Protein AF-A0AA35T8D0-F1 (afdb_monomer)

Structure (mmCIF, N/CA/C/O backbone):
data_AF-A0AA35T8D0-F1
#
_entry.id   AF-A0AA35T8D0-F1
#
loop_
_atom_site.group_PDB
_atom_site.id
_atom_site.type_symbol
_atom_site.label_atom_id
_atom_site.label_alt_id
_atom_site.label_comp_id
_atom_site.label_asym_id
_atom_site.label_entity_id
_atom_site.label_seq_id
_atom_site.pdbx_PDB_ins_code
_atom_site.Cartn_x
_atom_site.Cartn_y
_atom_site.Cartn_z
_atom_site.occupancy
_atom_site.B_iso_or_equiv
_atom_site.auth_seq_id
_atom_site.auth_comp_id
_atom_site.auth_asym_id
_atom_site.auth_atom_id
_atom_site.pdbx_PDB_model_num
ATOM 1 N N . MET A 1 1 ? -4.895 -7.900 9.832 1.00 59.09 1 MET A N 1
ATOM 2 C CA . MET A 1 1 ? -4.827 -7.726 8.362 1.00 59.09 1 MET A CA 1
ATOM 3 C C . MET A 1 1 ? -6.030 -6.929 7.877 1.00 59.09 1 MET A C 1
ATOM 5 O O . MET A 1 1 ? -7.125 -7.428 8.052 1.00 59.09 1 MET A O 1
ATOM 9 N N . SER A 1 2 ? -5.772 -5.719 7.347 1.00 72.38 2 SER A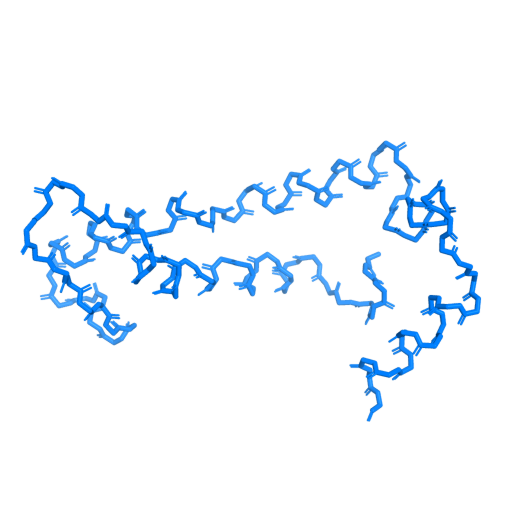 N 1
ATOM 10 C CA . SER A 1 2 ? -6.640 -4.700 6.697 1.00 72.38 2 SER A CA 1
ATOM 11 C C . SER A 1 2 ? -8.084 -4.475 7.196 1.00 72.38 2 SER A C 1
ATOM 13 O O . SER A 1 2 ? -8.659 -5.266 7.928 1.00 72.38 2 SER A O 1
ATOM 15 N N . ILE A 1 3 ? -8.691 -3.346 6.814 1.00 85.75 3 ILE A N 1
ATOM 16 C CA . ILE A 1 3 ? -10.079 -3.013 7.195 1.00 85.75 3 ILE A CA 1
ATOM 17 C C . ILE A 1 3 ? -11.054 -4.110 6.729 1.00 85.75 3 ILE A C 1
ATOM 19 O O . ILE A 1 3 ? -11.979 -4.450 7.457 1.00 85.75 3 ILE A O 1
ATOM 23 N N . ALA A 1 4 ? -10.806 -4.709 5.559 1.00 87.44 4 ALA A N 1
ATOM 24 C CA . ALA A 1 4 ? -11.659 -5.718 4.931 1.00 87.44 4 ALA A CA 1
ATOM 25 C C . ALA A 1 4 ? -11.149 -7.168 5.097 1.00 87.44 4 ALA A C 1
ATOM 27 O O . ALA A 1 4 ? -11.578 -8.052 4.363 1.00 87.44 4 ALA A O 1
ATOM 28 N N . ASN A 1 5 ? -10.235 -7.435 6.040 1.00 86.44 5 ASN A N 1
ATOM 29 C CA . ASN A 1 5 ? -9.647 -8.768 6.270 1.00 86.44 5 ASN A CA 1
ATOM 30 C C . ASN A 1 5 ? -8.957 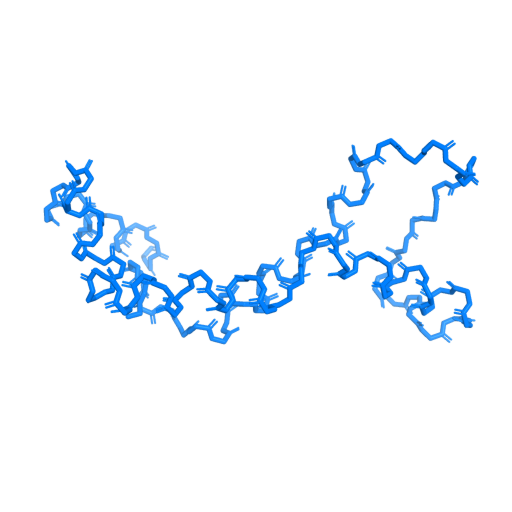-9.393 5.041 1.00 86.44 5 ASN A C 1
ATOM 32 O O . ASN A 1 5 ? -8.871 -10.615 4.916 1.00 86.44 5 ASN A O 1
ATOM 36 N N . VAL A 1 6 ? -8.441 -8.562 4.134 1.00 90.44 6 VAL A N 1
ATOM 37 C CA . VAL A 1 6 ? -7.734 -9.032 2.935 1.00 90.44 6 VAL A CA 1
ATOM 38 C C . VAL A 1 6 ? -6.323 -9.511 3.314 1.00 90.44 6 VAL A C 1
ATOM 40 O O . VAL A 1 6 ? -5.637 -8.795 4.058 1.00 90.44 6 VAL A O 1
ATOM 43 N N . PRO A 1 7 ? -5.860 -10.671 2.802 1.00 92.25 7 PRO A N 1
ATOM 44 C CA . PRO A 1 7 ? -4.496 -11.148 3.009 1.00 92.25 7 PRO A CA 1
ATOM 45 C C . PRO A 1 7 ? -3.434 -10.134 2.571 1.00 92.25 7 PRO A C 1
ATOM 47 O O . PRO A 1 7 ? -3.590 -9.463 1.549 1.00 92.25 7 PRO A O 1
ATOM 50 N N . ALA A 1 8 ? -2.325 -10.039 3.310 1.00 92.12 8 ALA A N 1
ATOM 51 C CA . ALA A 1 8 ? -1.233 -9.125 2.966 1.00 92.12 8 ALA A CA 1
ATOM 52 C C . ALA A 1 8 ? -0.638 -9.436 1.586 1.00 92.12 8 ALA A C 1
ATOM 54 O O . ALA A 1 8 ? -0.289 -8.520 0.848 1.00 92.12 8 ALA A O 1
ATOM 55 N N . GLU A 1 9 ? -0.571 -10.713 1.217 1.00 94.56 9 GLU A N 1
ATOM 56 C CA . GLU A 1 9 ? -0.107 -11.181 -0.088 1.00 94.56 9 GLU A CA 1
ATOM 57 C C . GLU A 1 9 ? -0.955 -10.585 -1.215 1.00 94.56 9 GLU A C 1
ATOM 59 O O . GLU A 1 9 ? -0.406 -10.001 -2.146 1.00 94.56 9 GLU A O 1
ATOM 64 N N . THR A 1 10 ? -2.281 -10.623 -1.073 1.00 94.75 10 THR A N 1
ATOM 65 C CA . THR A 1 10 ? -3.218 -10.049 -2.046 1.00 94.75 10 THR A CA 1
ATOM 66 C C . THR A 1 10 ? -3.063 -8.530 -2.157 1.00 94.75 10 THR A C 1
ATOM 68 O O . THR A 1 10 ? -3.067 -7.991 -3.259 1.00 94.75 10 THR A O 1
ATOM 71 N N . ILE A 1 11 ? -2.864 -7.828 -1.035 1.00 94.12 11 ILE A N 1
ATOM 72 C CA . ILE A 1 11 ? -2.622 -6.373 -1.033 1.00 94.12 11 ILE A CA 1
ATOM 73 C C . ILE A 1 11 ? -1.311 -6.034 -1.761 1.00 94.12 11 ILE A C 1
ATOM 75 O O . ILE A 1 11 ? -1.247 -5.072 -2.525 1.00 94.12 11 ILE A O 1
ATOM 79 N N . VAL A 1 12 ? -0.254 -6.819 -1.536 1.00 94.38 12 VAL A N 1
ATOM 80 C CA . VAL A 1 12 ? 1.051 -6.627 -2.185 1.00 94.38 12 VAL A CA 1
ATOM 81 C C . VAL A 1 12 ? 0.973 -6.901 -3.690 1.00 94.38 12 VAL A C 1
ATOM 83 O O . VAL A 1 12 ? 1.587 -6.171 -4.474 1.00 94.38 12 VAL A O 1
ATOM 86 N N . GLU A 1 13 ? 0.225 -7.920 -4.109 1.00 92.06 13 GLU A N 1
ATOM 87 C CA . GLU A 1 13 ? -0.005 -8.236 -5.524 1.00 92.06 13 GLU A CA 1
ATOM 88 C C . GLU A 1 13 ? -0.779 -7.123 -6.244 1.00 92.06 13 GLU A C 1
ATOM 90 O O . GLU A 1 13 ? -0.352 -6.669 -7.312 1.00 92.06 13 GLU A O 1
ATOM 95 N N . ASP A 1 14 ? -1.858 -6.624 -5.635 1.00 91.94 14 ASP A N 1
ATOM 96 C CA . ASP A 1 14 ? -2.643 -5.504 -6.170 1.00 91.94 14 ASP A CA 1
ATOM 97 C C . ASP A 1 14 ? -1.795 -4.226 -6.293 1.00 91.94 14 ASP A C 1
ATOM 99 O O . ASP A 1 14 ? -1.712 -3.610 -7.361 1.00 91.94 14 ASP A O 1
ATOM 103 N N . TYR A 1 15 ? -1.041 -3.889 -5.240 1.00 91.88 15 TYR A N 1
ATOM 104 C CA . TYR A 1 15 ? -0.112 -2.758 -5.257 1.00 91.88 15 TYR A CA 1
ATOM 105 C C . TYR A 1 15 ? 0.903 -2.866 -6.403 1.00 91.88 15 TYR A C 1
ATOM 107 O O . TYR A 1 15 ? 1.106 -1.911 -7.155 1.00 91.88 15 TYR A O 1
ATOM 115 N N . SER A 1 16 ? 1.511 -4.042 -6.573 1.00 89.19 16 SER A N 1
ATOM 116 C CA . SER A 1 16 ? 2.532 -4.277 -7.603 1.00 89.19 16 SER A CA 1
ATOM 117 C C . SER A 1 16 ? 1.968 -4.152 -9.020 1.00 89.19 16 SER A C 1
ATOM 119 O O . SER A 1 16 ? 2.666 -3.717 -9.937 1.00 89.19 16 SER A O 1
ATOM 121 N N . SER A 1 17 ? 0.688 -4.478 -9.198 1.00 85.88 17 SER A N 1
ATOM 122 C CA . SER A 1 17 ? -0.025 -4.341 -10.470 1.00 85.88 17 SER A CA 1
ATOM 123 C C . SER A 1 17 ? -0.241 -2.876 -10.872 1.00 85.88 17 SER A C 1
ATOM 125 O O . SER A 1 17 ? -0.450 -2.579 -12.045 1.00 85.88 17 SER A O 1
ATOM 127 N N . SER A 1 18 ? -0.120 -1.925 -9.939 1.00 84.25 18 SER A N 1
ATOM 128 C CA . SER A 1 18 ? -0.250 -0.491 -10.237 1.00 84.25 18 SER A CA 1
ATOM 129 C C . SER A 1 18 ? 0.914 0.079 -11.060 1.00 84.25 18 SER A C 1
ATOM 131 O O . SER A 1 18 ? 0.742 1.111 -11.717 1.00 84.25 18 SER A O 1
ATOM 133 N N . ALA A 1 19 ? 2.078 -0.585 -11.073 1.00 81.19 19 ALA A N 1
ATOM 134 C CA . ALA A 1 19 ? 3.276 -0.147 -11.797 1.00 81.19 19 ALA A CA 1
ATOM 135 C C . ALA A 1 19 ? 2.991 0.197 -13.274 1.00 81.19 19 ALA A C 1
ATOM 137 O O . ALA A 1 19 ? 3.328 1.295 -13.731 1.00 81.19 19 ALA A O 1
ATOM 138 N N . MET A 1 20 ? 2.258 -0.679 -13.973 1.00 72.94 20 MET A N 1
ATOM 139 C CA . MET A 1 20 ? 1.922 -0.529 -15.400 1.00 72.94 20 MET A CA 1
ATOM 140 C C . MET A 1 20 ? 1.073 0.724 -15.697 1.00 72.94 20 MET A C 1
ATOM 142 O O . MET A 1 20 ? 1.119 1.305 -16.785 1.00 72.94 20 MET A O 1
ATOM 146 N N . TYR A 1 21 ? 0.279 1.180 -14.722 1.00 73.25 21 TYR A N 1
ATOM 147 C CA . TYR A 1 21 ? -0.588 2.352 -14.868 1.00 73.25 21 TYR A CA 1
ATOM 148 C C . TYR A 1 21 ? 0.113 3.654 -14.473 1.00 73.25 21 TYR A C 1
ATOM 150 O O . TYR A 1 21 ? -0.230 4.722 -14.992 1.00 73.25 21 TYR A O 1
ATOM 158 N N . LEU A 1 22 ? 1.092 3.579 -13.567 1.00 70.19 22 LEU A N 1
ATOM 159 C CA . LEU A 1 22 ? 1.857 4.729 -13.091 1.00 70.19 22 LEU A CA 1
ATOM 160 C C . LEU A 1 22 ? 2.931 5.162 -14.089 1.00 70.19 22 LEU A C 1
ATOM 162 O O . LEU A 1 22 ? 3.108 6.366 -14.276 1.00 70.19 22 LEU A O 1
ATOM 166 N N . TRP A 1 23 ? 3.563 4.228 -14.806 1.00 63.34 23 T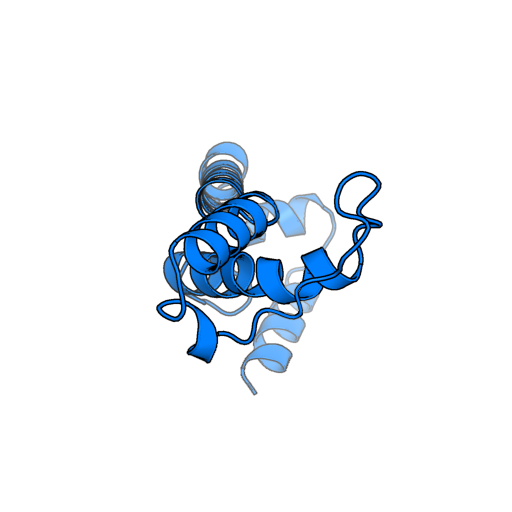RP A N 1
ATOM 167 C CA . TRP A 1 23 ? 4.539 4.559 -15.854 1.00 63.34 23 TRP A CA 1
ATOM 168 C C . TRP A 1 23 ? 3.964 5.511 -16.909 1.00 63.34 23 TRP A C 1
ATOM 170 O O . TRP A 1 23 ? 4.601 6.487 -17.296 1.00 63.34 23 TRP A O 1
ATOM 180 N N . ARG A 1 24 ? 2.694 5.323 -17.303 1.00 61.25 24 ARG A N 1
ATOM 181 C CA . ARG A 1 24 ? 1.992 6.216 -18.250 1.00 61.25 24 ARG A CA 1
ATOM 182 C C . ARG A 1 24 ? 1.895 7.673 -17.774 1.00 61.25 24 ARG A C 1
ATOM 184 O O . ARG A 1 24 ? 1.586 8.549 -18.583 1.00 61.25 24 ARG A O 1
ATOM 191 N N . ARG A 1 25 ? 2.112 7.930 -16.480 1.00 57.75 25 ARG A N 1
ATOM 192 C CA . ARG A 1 25 ? 2.025 9.248 -15.834 1.00 57.75 25 ARG A CA 1
ATOM 193 C C . ARG A 1 25 ? 3.391 9.847 -15.503 1.00 57.75 25 ARG A C 1
ATOM 195 O O . ARG A 1 25 ? 3.450 11.049 -15.256 1.00 57.75 25 ARG A O 1
ATOM 202 N N . ILE A 1 26 ? 4.466 9.058 -15.513 1.00 55.72 26 ILE A N 1
ATOM 203 C CA . ILE A 1 26 ? 5.821 9.573 -15.308 1.00 55.72 26 ILE A CA 1
ATOM 204 C C . ILE A 1 26 ? 6.300 10.151 -16.648 1.00 55.72 26 ILE A C 1
ATOM 206 O O . ILE A 1 26 ? 6.357 9.429 -17.646 1.00 55.72 26 ILE A O 1
ATOM 210 N N . PRO A 1 27 ? 6.599 11.460 -16.735 1.00 52.78 27 PRO A N 1
ATOM 211 C CA . PRO A 1 27 ? 7.200 12.021 -17.931 1.00 52.78 27 PRO A CA 1
ATOM 212 C C . PRO A 1 27 ? 8.607 11.446 -18.070 1.00 52.78 27 PRO A C 1
ATOM 214 O O . PRO A 1 27 ? 9.534 11.865 -17.379 1.00 52.78 27 PRO A O 1
ATOM 217 N N . ASP A 1 28 ? 8.744 10.469 -18.957 1.00 55.66 28 ASP A N 1
ATOM 218 C CA . ASP A 1 28 ? 10.040 9.946 -19.345 1.00 55.66 28 ASP A CA 1
ATOM 219 C C . ASP A 1 28 ? 10.848 11.066 -20.014 1.00 55.66 28 ASP A C 1
ATOM 221 O O . ASP A 1 28 ? 10.520 11.528 -21.109 1.00 55.66 28 ASP A O 1
ATOM 225 N N . ARG A 1 29 ? 11.861 11.569 -19.303 1.00 52.19 29 ARG A N 1
ATOM 226 C CA . ARG A 1 29 ? 12.782 12.591 -19.814 1.00 52.19 29 ARG A CA 1
ATOM 227 C C . ARG A 1 29 ? 13.900 11.992 -20.672 1.00 52.19 29 ARG A C 1
ATOM 229 O O . ARG A 1 29 ? 14.638 12.765 -21.271 1.00 52.19 29 ARG A O 1
ATOM 236 N N . ALA A 1 30 ? 14.049 10.667 -20.700 1.00 54.06 30 ALA A N 1
ATOM 237 C CA . ALA A 1 30 ? 15.196 9.988 -21.291 1.00 54.06 30 ALA A CA 1
ATOM 238 C C . ALA A 1 30 ? 14.853 9.186 -22.555 1.00 54.06 30 ALA A C 1
ATOM 240 O O . ALA A 1 30 ? 15.683 9.135 -23.457 1.00 54.06 30 ALA A O 1
ATOM 241 N N . ALA A 1 31 ? 13.671 8.570 -22.654 1.00 54.53 31 ALA A N 1
ATOM 242 C CA . ALA A 1 31 ? 13.445 7.574 -23.706 1.00 54.53 31 ALA A CA 1
ATOM 243 C C . ALA A 1 31 ? 12.891 8.104 -25.038 1.00 54.53 31 ALA A C 1
ATOM 245 O O . ALA A 1 31 ? 12.867 7.333 -25.991 1.00 54.53 31 ALA A O 1
ATOM 246 N N . GLU A 1 32 ? 12.382 9.344 -25.133 1.00 52.62 32 GLU A N 1
ATOM 247 C CA . GLU A 1 32 ? 11.646 9.897 -26.307 1.00 52.62 32 GLU A CA 1
ATOM 248 C C . GLU A 1 32 ? 10.504 9.007 -26.873 1.00 52.62 32 GLU A C 1
ATOM 250 O O . GLU A 1 32 ? 9.767 9.409 -27.775 1.00 52.62 32 GLU A O 1
ATOM 255 N N . ARG A 1 33 ? 10.279 7.815 -26.311 1.00 54.28 33 ARG A N 1
ATOM 256 C CA . ARG A 1 33 ? 9.395 6.772 -26.808 1.00 54.28 33 ARG A CA 1
ATOM 257 C C . ARG A 1 33 ? 8.711 6.111 -25.620 1.00 54.28 33 ARG A C 1
ATOM 259 O O . ARG A 1 33 ? 9.321 5.405 -24.827 1.00 54.28 33 ARG A O 1
ATOM 266 N N . ARG A 1 34 ? 7.402 6.331 -25.510 1.00 55.03 34 ARG A N 1
ATOM 267 C CA . ARG A 1 34 ? 6.559 5.622 -24.545 1.00 55.03 34 ARG A CA 1
ATOM 268 C C . ARG A 1 34 ? 6.262 4.236 -25.100 1.00 55.03 34 ARG A C 1
ATOM 270 O O . ARG A 1 34 ? 5.418 4.111 -25.989 1.00 55.03 34 ARG A O 1
ATOM 277 N N . LEU A 1 35 ? 6.929 3.208 -24.587 1.00 56.53 35 LEU A N 1
ATOM 278 C CA . LEU A 1 35 ? 6.438 1.846 -24.753 1.00 56.53 35 LEU A CA 1
ATOM 279 C C . LEU A 1 35 ? 5.105 1.755 -23.998 1.00 56.53 35 LEU A C 1
ATOM 281 O O . LEU A 1 35 ? 5.026 2.023 -22.802 1.00 56.53 35 LEU A O 1
ATOM 285 N N . ARG A 1 36 ? 4.018 1.480 -24.720 1.00 59.06 36 ARG A N 1
ATOM 286 C CA . ARG A 1 36 ? 2.784 0.996 -24.099 1.00 59.06 36 ARG A CA 1
ATOM 287 C C . ARG A 1 36 ? 2.970 -0.505 -23.976 1.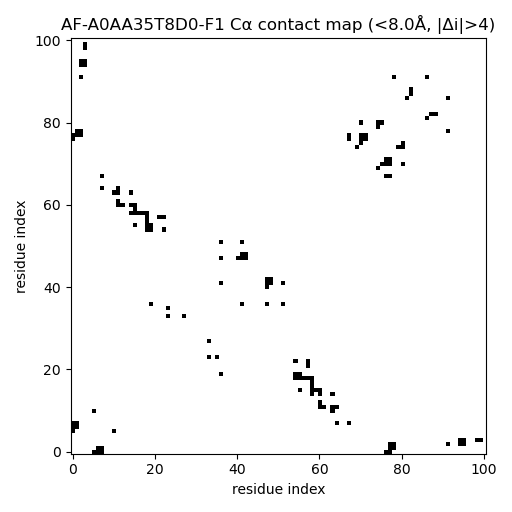00 59.06 36 ARG A C 1
ATOM 289 O O . ARG A 1 36 ? 2.676 -1.207 -24.932 1.00 59.06 36 ARG A O 1
ATOM 296 N N . LEU A 1 37 ? 3.504 -0.953 -22.847 1.00 58.19 37 LEU A N 1
ATOM 297 C CA . LEU A 1 37 ? 3.589 -2.376 -22.560 1.00 58.19 37 LEU A CA 1
ATOM 298 C C . LEU A 1 37 ? 2.166 -2.881 -22.298 1.00 58.19 37 LEU A C 1
ATOM 300 O O . LEU A 1 37 ? 1.480 -2.382 -21.398 1.00 58.19 37 LEU A O 1
ATOM 304 N N . ASP A 1 38 ? 1.684 -3.795 -23.135 1.00 63.34 38 ASP A N 1
ATOM 305 C CA . ASP A 1 38 ? 0.583 -4.669 -22.752 1.00 63.34 38 ASP A CA 1
ATOM 306 C C . ASP A 1 38 ? 1.165 -5.821 -21.912 1.00 63.34 38 ASP A C 1
ATOM 308 O O . ASP A 1 38 ? 2.256 -6.304 -22.230 1.00 63.34 38 ASP A O 1
ATOM 312 N N . PRO A 1 39 ? 0.492 -6.288 -20.845 1.00 56.84 39 PRO A N 1
ATOM 313 C CA . PRO A 1 39 ? 0.939 -7.463 -20.097 1.00 56.84 39 PRO A CA 1
ATOM 314 C C . PRO A 1 39 ? 1.195 -8.703 -20.972 1.00 56.84 39 PRO A C 1
ATOM 316 O O . PRO A 1 39 ? 2.027 -9.533 -20.611 1.00 56.84 39 PRO A O 1
ATOM 319 N N . ALA A 1 40 ? 0.523 -8.827 -22.124 1.00 66.12 40 ALA A N 1
ATOM 320 C CA . ALA A 1 40 ? 0.745 -9.907 -23.085 1.00 66.12 40 ALA A CA 1
ATOM 321 C C . ALA A 1 40 ? 2.087 -9.810 -23.841 1.00 66.12 40 ALA A C 1
ATOM 323 O O . ALA A 1 40 ? 2.561 -10.818 -24.363 1.00 66.12 40 ALA A O 1
ATOM 324 N N . ASP A 1 41 ? 2.723 -8.636 -23.871 1.00 63.31 41 ASP A N 1
ATOM 325 C CA . ASP A 1 41 ? 3.979 -8.396 -24.593 1.00 63.31 41 ASP A CA 1
ATOM 326 C C . ASP A 1 41 ? 5.228 -8.723 -23.751 1.00 63.31 41 ASP A C 1
ATOM 328 O O . ASP A 1 41 ? 6.354 -8.517 -24.205 1.00 63.31 41 ASP A O 1
ATOM 332 N N . PHE A 1 42 ? 5.057 -9.232 -22.522 1.00 56.81 42 PHE A N 1
ATOM 333 C CA . PHE A 1 42 ? 6.151 -9.492 -21.577 1.00 56.81 42 PHE A CA 1
ATOM 334 C C . PHE A 1 42 ? 7.265 -10.384 -22.156 1.00 56.81 42 PHE A C 1
ATOM 336 O O . PHE A 1 42 ? 8.442 -10.111 -21.927 1.00 56.81 42 PHE A O 1
ATOM 343 N N . ASP A 1 43 ? 6.912 -11.394 -22.957 1.00 59.69 43 ASP A N 1
ATOM 344 C CA . ASP A 1 43 ? 7.867 -12.312 -23.601 1.00 59.69 43 ASP A CA 1
ATOM 345 C C . ASP A 1 43 ? 8.223 -11.914 -25.051 1.00 59.69 43 ASP A C 1
ATOM 347 O O . ASP A 1 43 ? 8.894 -12.669 -25.756 1.00 59.69 43 ASP A O 1
ATOM 351 N N . ALA A 1 44 ? 7.803 -10.734 -25.528 1.00 67.94 44 ALA A N 1
ATOM 352 C CA . ALA A 1 44 ? 8.024 -10.326 -26.918 1.00 67.94 44 ALA A CA 1
ATOM 353 C C . ALA A 1 44 ? 9.503 -10.041 -27.238 1.00 67.94 44 ALA A C 1
ATOM 355 O O . ALA A 1 44 ? 9.934 -10.255 -28.374 1.00 67.94 44 ALA A O 1
ATOM 356 N N . SER A 1 45 ? 10.291 -9.569 -26.261 1.00 72.69 45 SER A N 1
ATOM 357 C CA . SER A 1 45 ? 11.751 -9.444 -26.365 1.00 72.69 45 SER A CA 1
ATOM 358 C C . SER A 1 45 ? 12.427 -9.142 -25.017 1.00 72.69 45 SER A C 1
ATOM 360 O O . SER A 1 45 ? 11.783 -8.781 -24.031 1.00 72.69 45 SER A O 1
ATOM 362 N N . GLU A 1 46 ? 13.760 -9.223 -24.988 1.00 75.94 46 GLU A N 1
ATOM 363 C CA . GLU A 1 46 ? 14.586 -8.790 -23.850 1.00 75.94 46 GLU A CA 1
ATOM 364 C C . GLU A 1 46 ? 14.394 -7.297 -23.509 1.00 75.94 46 GLU A C 1
ATOM 366 O O . GLU A 1 46 ? 14.371 -6.926 -22.337 1.00 75.94 46 GLU A O 1
ATOM 371 N N . GLU A 1 47 ? 14.166 -6.448 -24.521 1.00 71.88 47 GLU A N 1
ATOM 372 C CA . GLU A 1 47 ? 13.852 -5.020 -24.349 1.00 71.88 47 GLU A CA 1
ATOM 373 C C . GLU A 1 47 ? 12.534 -4.831 -23.577 1.00 71.88 47 GLU A C 1
ATOM 375 O O . GLU A 1 47 ? 12.459 -3.999 -22.672 1.00 71.88 47 GLU A O 1
ATOM 380 N N . TYR A 1 48 ? 11.516 -5.649 -23.873 1.00 68.31 48 TYR A N 1
ATOM 381 C CA . TYR A 1 48 ? 10.225 -5.614 -23.177 1.00 68.31 48 TYR A CA 1
ATOM 382 C C . TYR A 1 48 ? 10.338 -6.115 -21.735 1.00 68.31 48 TYR A C 1
ATOM 384 O O . TYR A 1 48 ? 9.806 -5.473 -20.827 1.00 68.31 48 TYR A O 1
ATOM 392 N N . ARG A 1 49 ? 11.098 -7.191 -21.491 1.00 70.06 49 ARG A N 1
ATOM 393 C CA . ARG A 1 49 ? 11.407 -7.642 -20.123 1.00 70.06 49 ARG A CA 1
ATOM 394 C C . ARG A 1 49 ? 12.105 -6.555 -19.313 1.00 70.06 49 ARG A C 1
ATOM 396 O O . ARG A 1 49 ? 11.728 -6.313 -18.171 1.00 70.06 49 ARG A O 1
ATOM 403 N N . GLN A 1 50 ? 13.102 -5.886 -19.887 1.00 72.75 50 GLN A N 1
ATOM 404 C CA . GLN A 1 50 ? 13.856 -4.850 -19.183 1.00 72.75 50 GLN A CA 1
ATOM 405 C C . GLN A 1 50 ? 13.012 -3.597 -18.907 1.00 72.75 50 GLN A C 1
ATOM 407 O O . GLN A 1 50 ? 13.112 -3.015 -17.823 1.00 72.75 50 GLN A O 1
ATOM 412 N N . ALA A 1 51 ? 12.141 -3.213 -19.843 1.00 68.12 51 ALA A N 1
ATOM 413 C CA . ALA A 1 51 ? 11.163 -2.152 -19.630 1.00 68.12 51 ALA A CA 1
ATOM 414 C C . ALA A 1 51 ? 10.178 -2.513 -18.503 1.00 68.12 51 ALA A C 1
ATOM 416 O O . ALA A 1 51 ? 9.960 -1.705 -17.604 1.00 68.12 51 ALA A O 1
ATOM 417 N N . TYR A 1 52 ? 9.671 -3.750 -18.477 1.00 67.56 52 TYR A N 1
ATOM 418 C CA . TYR A 1 52 ? 8.779 -4.232 -17.419 1.00 67.56 52 TYR A CA 1
ATOM 419 C C . TYR A 1 52 ? 9.457 -4.312 -16.039 1.00 67.56 52 TYR A C 1
ATOM 421 O O . TYR A 1 52 ? 8.879 -3.897 -15.038 1.00 67.56 52 TYR A O 1
ATOM 429 N N . GLU A 1 53 ? 10.700 -4.791 -15.950 1.00 70.88 53 GLU A N 1
ATOM 430 C CA . GLU A 1 53 ? 11.466 -4.784 -14.689 1.00 70.88 53 GLU A CA 1
ATOM 431 C C . GLU A 1 53 ? 11.707 -3.351 -14.185 1.00 70.88 53 GLU A C 1
ATOM 433 O O . GLU A 1 53 ? 11.597 -3.066 -12.989 1.00 70.88 53 GLU A O 1
ATOM 438 N N . THR A 1 54 ? 11.953 -2.416 -15.108 1.00 70.62 54 THR A N 1
ATOM 439 C CA . THR A 1 54 ? 12.037 -0.986 -14.783 1.00 70.62 54 THR A CA 1
ATOM 440 C C . THR A 1 54 ? 10.679 -0.460 -14.302 1.00 70.62 54 THR A C 1
ATOM 442 O O . THR A 1 54 ? 10.633 0.282 -13.324 1.00 70.62 54 THR A O 1
ATOM 445 N N . GLU A 1 55 ? 9.558 -0.878 -14.896 1.00 67.75 55 GLU A N 1
ATOM 446 C CA . GLU A 1 55 ? 8.209 -0.536 -14.419 1.00 67.75 55 GLU A CA 1
ATOM 447 C C . GLU A 1 55 ? 7.949 -1.045 -13.002 1.00 67.75 55 GLU A C 1
ATOM 449 O O . GLU A 1 55 ? 7.496 -0.278 -12.150 1.00 67.75 55 GLU A O 1
ATOM 454 N N . ARG A 1 56 ? 8.283 -2.307 -12.703 1.00 68.81 56 ARG A N 1
ATOM 455 C CA . ARG A 1 56 ? 8.096 -2.884 -11.360 1.00 68.81 56 ARG A CA 1
ATOM 456 C C . ARG A 1 56 ? 8.867 -2.137 -10.275 1.00 68.81 56 ARG A C 1
ATOM 458 O O . ARG A 1 56 ? 8.466 -2.195 -9.114 1.00 68.81 56 ARG A O 1
ATOM 465 N N . SER A 1 57 ? 9.920 -1.402 -10.632 1.00 78.50 57 SER A N 1
ATOM 466 C CA . SER A 1 57 ? 10.630 -0.528 -9.692 1.00 78.50 57 SER A CA 1
ATOM 467 C C . SER A 1 57 ? 9.790 0.663 -9.197 1.00 78.50 57 SER A C 1
ATOM 469 O O . SER A 1 57 ? 10.097 1.211 -8.141 1.00 78.50 57 SER A O 1
ATOM 471 N N . ILE A 1 58 ? 8.708 1.036 -9.899 1.00 82.56 58 ILE A N 1
ATOM 472 C CA . ILE A 1 58 ? 7.795 2.128 -9.509 1.00 82.56 58 ILE A CA 1
ATOM 473 C C . ILE A 1 58 ? 6.905 1.723 -8.329 1.00 82.56 58 ILE A C 1
ATOM 475 O O . ILE A 1 58 ? 6.656 2.532 -7.437 1.00 82.56 58 ILE A O 1
ATOM 479 N N . ALA A 1 59 ? 6.414 0.482 -8.329 1.00 87.25 59 ALA A N 1
ATOM 480 C CA . ALA A 1 59 ? 5.565 -0.070 -7.274 1.00 87.25 59 ALA A CA 1
ATOM 481 C C . ALA A 1 59 ? 6.139 -1.412 -6.789 1.00 87.25 59 ALA A C 1
ATOM 483 O O . ALA A 1 59 ? 5.557 -2.472 -7.031 1.00 87.25 59 ALA A O 1
ATOM 484 N N . PRO A 1 60 ? 7.318 -1.404 -6.143 1.00 90.25 60 PRO A N 1
ATOM 485 C CA . PRO A 1 60 ? 8.019 -2.638 -5.850 1.00 90.25 60 PRO A CA 1
ATOM 486 C C . PRO A 1 60 ? 7.322 -3.411 -4.713 1.00 90.25 60 PRO 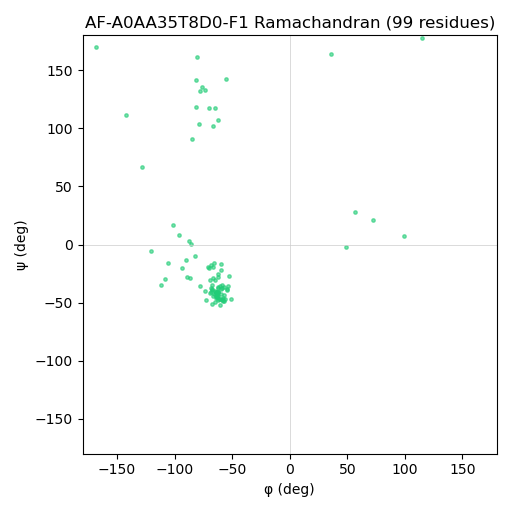A C 1
ATOM 488 O O . PRO A 1 60 ? 7.067 -2.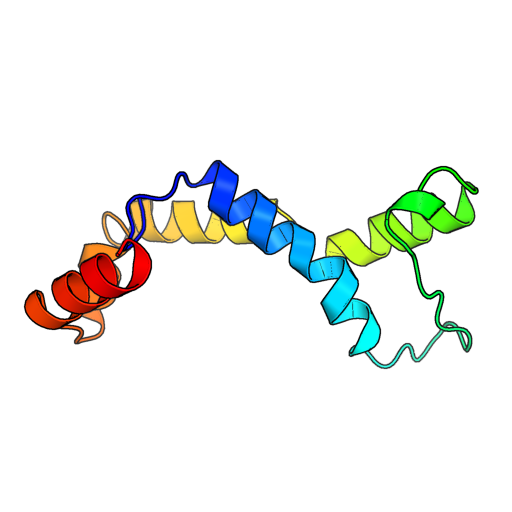829 -3.655 1.00 90.25 60 PRO A O 1
ATOM 491 N N . PRO A 1 61 ? 7.080 -4.732 -4.852 1.00 91.50 61 PRO A N 1
ATOM 492 C CA . PRO A 1 61 ? 6.327 -5.519 -3.868 1.00 91.50 61 PRO A CA 1
ATOM 493 C C . PRO A 1 61 ? 6.857 -5.401 -2.430 1.00 91.50 61 PRO A C 1
ATOM 495 O O . PRO A 1 61 ? 6.093 -5.388 -1.464 1.00 91.50 61 PRO A O 1
ATOM 498 N N . HIS A 1 62 ? 8.181 -5.296 -2.280 1.00 93.00 62 HIS A N 1
ATOM 499 C CA . HIS A 1 62 ? 8.824 -5.173 -0.976 1.00 93.00 62 HIS A CA 1
ATOM 500 C C . HIS A 1 62 ? 8.495 -3.850 -0.271 1.00 93.00 62 HIS A C 1
ATOM 502 O O . HIS A 1 62 ? 8.461 -3.832 0.952 1.00 93.00 62 HIS A O 1
ATOM 508 N N . ALA A 1 63 ? 8.213 -2.759 -0.994 1.00 93.25 63 ALA A N 1
ATOM 509 C CA . ALA A 1 63 ? 7.842 -1.493 -0.363 1.00 93.25 63 ALA A CA 1
ATOM 510 C C . ALA A 1 63 ? 6.509 -1.625 0.383 1.00 93.25 63 ALA A C 1
ATOM 512 O O . ALA A 1 63 ? 6.443 -1.305 1.567 1.00 93.25 63 ALA A O 1
ATOM 513 N N . MET A 1 64 ? 5.482 -2.182 -0.270 1.00 95.12 64 MET A N 1
ATOM 514 C CA . MET A 1 64 ? 4.187 -2.423 0.375 1.00 95.12 64 MET A CA 1
ATOM 515 C C . MET A 1 64 ? 4.299 -3.439 1.515 1.00 95.12 64 MET A C 1
ATOM 517 O O . MET A 1 64 ? 3.744 -3.223 2.591 1.00 95.12 64 MET A O 1
ATOM 521 N N . ARG A 1 65 ? 5.071 -4.517 1.320 1.00 96.12 65 ARG A N 1
ATOM 522 C CA . ARG A 1 65 ? 5.325 -5.503 2.379 1.00 96.12 65 ARG A CA 1
ATOM 523 C C . ARG A 1 65 ? 5.947 -4.849 3.617 1.00 96.12 65 ARG A C 1
ATOM 525 O O . ARG A 1 65 ? 5.419 -5.011 4.712 1.00 96.12 65 ARG A O 1
ATOM 532 N N . ASN A 1 66 ? 6.990 -4.042 3.430 1.00 96.50 66 ASN A N 1
ATOM 533 C CA . ASN A 1 66 ? 7.657 -3.330 4.518 1.00 96.50 66 ASN A CA 1
ATOM 534 C C . ASN A 1 66 ? 6.714 -2.342 5.223 1.00 96.50 66 ASN A C 1
ATOM 536 O O . ASN A 1 66 ? 6.787 -2.193 6.441 1.00 96.50 66 ASN A O 1
ATOM 540 N N . SER A 1 67 ? 5.818 -1.674 4.487 1.00 95.62 67 SER A N 1
ATOM 541 C CA . SER A 1 67 ? 4.797 -0.805 5.084 1.00 95.62 67 SER A CA 1
ATOM 542 C C . SER A 1 67 ? 3.826 -1.584 5.971 1.00 95.62 67 SER A C 1
ATOM 544 O O . SER A 1 67 ? 3.552 -1.152 7.088 1.00 95.62 67 SER A O 1
ATOM 546 N N . ILE A 1 68 ? 3.341 -2.743 5.516 1.00 95.25 68 ILE A N 1
ATOM 547 C CA . ILE A 1 68 ? 2.457 -3.604 6.314 1.00 95.25 68 ILE A CA 1
ATOM 548 C C . ILE A 1 68 ? 3.186 -4.090 7.573 1.00 95.25 68 ILE A C 1
ATOM 550 O O . ILE A 1 68 ? 2.663 -3.949 8.675 1.00 95.25 68 ILE A O 1
ATOM 554 N N . GLU A 1 69 ? 4.414 -4.592 7.433 1.00 96.00 69 GLU A N 1
ATOM 555 C CA . GLU A 1 69 ? 5.231 -5.054 8.563 1.00 96.00 69 GLU A CA 1
ATOM 556 C C . GLU A 1 69 ? 5.512 -3.941 9.579 1.00 96.00 69 GLU A C 1
ATOM 558 O O . GLU A 1 69 ? 5.491 -4.177 10.786 1.00 96.00 69 GLU A O 1
ATOM 563 N N . HIS A 1 70 ? 5.750 -2.715 9.108 1.00 96.62 70 HIS A N 1
ATOM 564 C CA . HIS A 1 70 ? 5.916 -1.551 9.972 1.00 96.62 70 HIS A CA 1
ATOM 565 C C . HIS A 1 70 ? 4.638 -1.244 10.764 1.00 96.62 70 HIS A C 1
ATOM 567 O O . HIS A 1 70 ? 4.717 -1.004 11.966 1.00 96.62 70 HIS A O 1
ATOM 573 N N . LEU A 1 71 ? 3.463 -1.302 10.127 1.00 95.88 71 LEU A N 1
ATOM 574 C CA . LEU A 1 71 ? 2.186 -1.076 10.809 1.00 95.88 71 LEU A CA 1
ATOM 575 C C . LEU A 1 71 ? 1.910 -2.132 11.884 1.00 95.88 71 LEU A C 1
ATOM 577 O O . LEU A 1 71 ? 1.490 -1.796 12.991 1.00 95.88 71 LEU A O 1
ATOM 581 N N . GLU A 1 72 ? 2.178 -3.401 11.579 1.00 95.00 72 GLU A N 1
ATOM 582 C CA . GLU A 1 72 ? 2.047 -4.496 12.544 1.00 95.00 72 GLU A CA 1
ATOM 583 C C . GLU A 1 72 ? 3.024 -4.323 13.720 1.00 95.00 72 GLU A C 1
ATOM 585 O O . GLU A 1 72 ? 2.621 -4.435 14.877 1.00 95.00 72 GLU A O 1
ATOM 590 N N . ARG A 1 73 ? 4.290 -3.979 13.448 1.00 97.44 73 ARG A N 1
ATOM 591 C CA . ARG A 1 73 ? 5.327 -3.862 14.483 1.00 97.44 73 ARG A CA 1
ATOM 592 C C . ARG A 1 73 ? 5.168 -2.637 15.382 1.00 97.44 73 ARG A C 1
ATOM 594 O O . ARG A 1 73 ? 5.294 -2.771 16.594 1.00 97.44 73 ARG A O 1
ATOM 601 N N . GLU A 1 74 ? 4.947 -1.455 14.811 1.00 97.81 74 GLU A N 1
ATOM 602 C CA . GLU A 1 74 ? 4.954 -0.200 15.580 1.00 97.81 74 GLU A CA 1
ATOM 603 C C . GLU A 1 74 ? 3.595 0.123 16.208 1.00 97.81 74 GLU A C 1
ATOM 605 O O . GLU A 1 74 ? 3.534 0.775 17.248 1.00 97.81 74 GLU A O 1
ATOM 610 N N . TYR A 1 75 ? 2.500 -0.328 15.588 1.00 95.94 75 TYR A N 1
ATOM 611 C CA . TYR A 1 75 ? 1.146 0.048 16.000 1.00 95.94 75 TYR A CA 1
ATOM 612 C C . TYR A 1 75 ? 0.281 -1.149 16.407 1.00 95.94 75 TYR A C 1
ATOM 614 O O . TYR A 1 75 ? -0.833 -0.949 16.878 1.00 95.94 75 TYR A O 1
ATOM 622 N N . GLY A 1 76 ? 0.755 -2.390 16.255 1.00 94.06 76 GLY A N 1
ATOM 623 C CA . GLY A 1 76 ? -0.073 -3.581 16.477 1.00 94.06 76 GLY A CA 1
ATOM 624 C C . GLY A 1 76 ? -1.109 -3.804 15.369 1.00 94.06 76 GLY A C 1
ATOM 625 O O . GLY A 1 76 ? -2.131 -4.451 15.598 1.00 94.06 76 GLY A O 1
ATOM 626 N N . GLY A 1 77 ? -0.868 -3.225 14.188 1.00 92.94 77 GLY A N 1
ATOM 627 C CA . GLY A 1 77 ? -1.664 -3.416 12.981 1.00 92.94 77 GLY A CA 1
ATOM 628 C C . GLY A 1 77 ? -2.391 -2.161 12.494 1.00 92.94 77 GLY A C 1
ATOM 629 O O . GLY A 1 77 ? -2.362 -1.087 13.094 1.00 92.94 77 GLY A O 1
ATOM 630 N N . VAL A 1 78 ? -3.088 -2.314 11.365 1.00 92.81 78 VAL A N 1
ATOM 631 C CA . VAL A 1 78 ? -3.771 -1.214 10.651 1.00 92.81 78 VAL A CA 1
ATOM 632 C C . VAL A 1 78 ? -4.874 -0.560 11.487 1.00 92.81 78 VAL A C 1
ATOM 634 O O . VAL A 1 78 ? -5.033 0.657 11.472 1.00 92.81 78 VAL A O 1
ATOM 637 N N . ARG A 1 79 ? -5.660 -1.359 12.211 1.00 92.69 79 ARG A N 1
ATOM 638 C CA . ARG A 1 79 ? -6.827 -0.873 12.957 1.00 92.69 79 ARG A CA 1
ATOM 639 C C . ARG A 1 79 ? -6.425 0.027 14.139 1.00 92.69 79 ARG A C 1
ATOM 641 O O . ARG A 1 79 ? -6.901 1.160 14.170 1.00 92.69 79 ARG A O 1
ATOM 648 N N . PRO A 1 80 ? -5.507 -0.381 15.038 1.00 93.88 80 PRO A N 1
ATOM 649 C CA . PRO A 1 80 ? -4.986 0.523 16.064 1.00 93.88 80 PRO A CA 1
ATOM 650 C C . PRO A 1 80 ? -4.300 1.771 15.490 1.00 93.88 80 PRO A C 1
ATOM 652 O O . PRO A 1 80 ? -4.479 2.859 16.033 1.00 93.88 80 PRO A O 1
ATOM 655 N N . TYR A 1 81 ? -3.569 1.644 14.373 1.00 95.62 81 TYR A N 1
ATOM 656 C CA . TYR A 1 81 ? -2.960 2.788 13.686 1.00 95.62 81 TYR A CA 1
ATOM 657 C C . TYR A 1 81 ? -4.004 3.837 13.264 1.00 95.62 81 TYR A C 1
ATOM 659 O O . TYR A 1 81 ? -3.850 5.019 13.564 1.00 95.62 81 TYR A O 1
ATOM 667 N N . LEU A 1 82 ? -5.096 3.410 12.620 1.00 95.31 82 LEU A N 1
ATOM 668 C CA . LEU A 1 82 ? -6.164 4.310 12.168 1.00 95.31 82 LEU A CA 1
ATOM 669 C C . LEU A 1 82 ? -6.929 4.945 13.332 1.00 95.31 82 LEU A C 1
ATOM 671 O O . LEU A 1 82 ? -7.242 6.134 13.281 1.00 95.31 82 LEU A O 1
ATOM 675 N N . MET A 1 83 ? -7.175 4.190 14.404 1.00 95.31 83 MET A N 1
ATOM 676 C CA . MET A 1 83 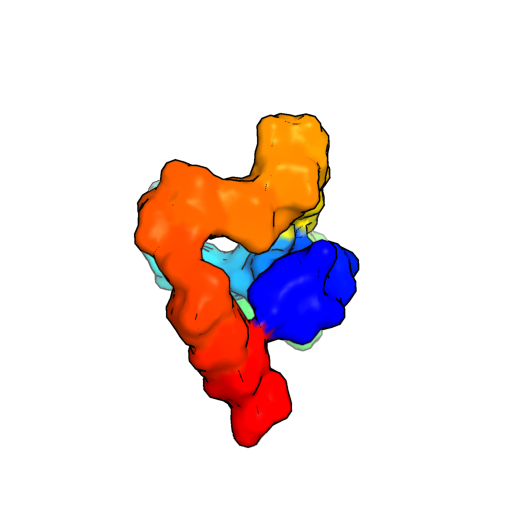? -7.781 4.742 15.618 1.00 95.31 83 MET A CA 1
ATOM 677 C C . MET A 1 83 ? -6.874 5.788 16.274 1.00 95.31 83 MET A C 1
ATOM 679 O O . MET A 1 83 ? -7.347 6.850 16.674 1.00 95.31 83 MET A O 1
ATOM 683 N N . GLY A 1 84 ? -5.560 5.543 16.311 1.00 96.62 84 GLY A N 1
ATOM 684 C CA . GLY A 1 84 ? -4.567 6.526 16.753 1.00 96.62 84 GLY A CA 1
ATOM 685 C C . GLY A 1 84 ? -4.517 7.783 15.875 1.00 96.62 84 GLY A C 1
ATOM 686 O O . GLY A 1 84 ? -4.168 8.856 16.363 1.00 96.62 84 GLY A O 1
ATOM 687 N N . ALA A 1 85 ? -4.916 7.671 14.606 1.00 96.12 85 ALA A N 1
ATOM 688 C CA . ALA A 1 85 ? -5.058 8.785 13.671 1.00 96.12 85 ALA A CA 1
ATOM 689 C C . ALA A 1 85 ? -6.423 9.506 13.754 1.00 96.12 85 ALA A C 1
ATOM 691 O O . ALA A 1 85 ? -6.641 10.470 13.021 1.00 96.12 85 ALA A O 1
ATOM 692 N N . GLY A 1 86 ? -7.327 9.076 14.645 1.00 97.38 86 GLY A N 1
ATOM 693 C CA . GLY A 1 86 ? -8.616 9.726 14.902 1.00 97.38 86 GLY A CA 1
ATOM 694 C C . GLY A 1 86 ? -9.828 9.100 14.208 1.00 97.38 86 GLY A C 1
ATOM 695 O O . GLY A 1 86 ? -10.911 9.671 14.297 1.00 97.38 86 GLY A O 1
ATOM 696 N N . VAL A 1 87 ? -9.676 7.948 13.547 1.00 96.62 87 VAL A N 1
ATOM 697 C CA . VAL A 1 87 ? -10.806 7.207 12.959 1.00 96.62 87 VAL A CA 1
ATOM 698 C C . VAL A 1 87 ? -11.555 6.452 14.056 1.00 96.62 87 VAL A C 1
ATOM 700 O O . VAL A 1 87 ? -10.934 5.763 14.868 1.00 96.62 87 VAL A O 1
ATOM 703 N N . THR A 1 88 ? -12.884 6.548 14.090 1.00 96.69 88 THR A N 1
ATOM 704 C CA . THR A 1 88 ? -13.666 5.848 15.120 1.00 96.69 88 THR A CA 1
ATOM 705 C C . THR A 1 88 ? -13.889 4.372 14.793 1.00 96.69 88 THR A C 1
ATOM 707 O O . THR A 1 88 ? -13.785 3.925 13.648 1.00 96.69 88 THR A O 1
ATOM 710 N N . GLU A 1 89 ? -14.240 3.600 15.819 1.00 94.44 89 GLU A N 1
ATOM 711 C CA . GLU A 1 89 ? -14.628 2.195 15.683 1.00 94.44 89 GLU A CA 1
ATOM 712 C C . GLU A 1 89 ? -15.813 2.033 14.716 1.00 94.44 89 GLU A C 1
ATOM 714 O O . GLU A 1 89 ? -15.801 1.176 13.833 1.00 94.44 89 GLU A O 1
ATOM 719 N N . GLU A 1 90 ? -16.811 2.913 14.831 1.00 96.00 90 GLU A N 1
ATOM 720 C CA . GLU A 1 90 ? -17.995 2.911 13.974 1.00 96.00 90 GLU A CA 1
ATOM 721 C C . GLU A 1 90 ? -17.658 3.272 12.524 1.00 96.00 90 GLU A C 1
ATOM 723 O O . GLU A 1 90 ? -18.290 2.760 11.603 1.00 96.00 90 GLU A O 1
ATOM 728 N N . GLU A 1 91 ? -16.689 4.161 12.292 1.00 95.31 91 GLU A N 1
ATOM 729 C CA . GLU A 1 91 ? -16.201 4.487 10.947 1.00 95.31 91 GLU A CA 1
ATOM 730 C C . GLU A 1 91 ? -15.495 3.300 10.295 1.00 95.31 91 GLU A C 1
ATOM 732 O O . GLU A 1 91 ? -15.770 2.992 9.133 1.00 95.31 91 GLU A O 1
ATOM 737 N N . LEU A 1 92 ? -14.638 2.604 11.047 1.00 93.19 92 LEU A N 1
ATOM 738 C CA . LEU A 1 92 ? -13.963 1.400 10.568 1.00 93.19 92 LEU A CA 1
ATOM 739 C C . LEU A 1 92 ? -14.957 0.286 10.241 1.00 93.19 92 LEU A C 1
ATOM 741 O O . LEU A 1 92 ? -14.811 -0.372 9.211 1.00 93.19 92 LEU A O 1
ATOM 745 N N . GLU A 1 93 ? -15.985 0.099 11.068 1.00 92.00 93 GLU A N 1
ATOM 746 C CA . GLU A 1 93 ? -17.007 -0.915 10.810 1.00 92.00 93 GLU A CA 1
ATOM 747 C C . GLU A 1 93 ? -17.870 -0.568 9.591 1.00 92.00 93 GLU A C 1
ATOM 749 O O . GLU A 1 93 ? -18.115 -1.430 8.746 1.00 92.00 93 GLU A O 1
ATOM 754 N N . ARG A 1 94 ? -18.257 0.706 9.422 1.00 93.62 94 ARG A N 1
ATOM 755 C CA . ARG A 1 94 ? -18.957 1.153 8.205 1.00 93.62 94 ARG A CA 1
ATOM 756 C C . ARG A 1 94 ? -18.124 0.920 6.946 1.00 93.62 94 ARG A C 1
ATOM 758 O O . ARG A 1 94 ? -18.671 0.472 5.942 1.00 93.62 94 ARG A O 1
ATOM 765 N N . LEU A 1 95 ? -16.822 1.207 6.994 1.00 92.06 95 LEU A N 1
ATOM 766 C CA . LEU A 1 95 ? -15.912 0.956 5.874 1.00 92.06 95 LEU A CA 1
ATOM 767 C C . LEU A 1 95 ? -15.794 -0.537 5.564 1.00 92.06 95 LEU A C 1
ATOM 769 O O . LEU A 1 95 ? -15.854 -0.917 4.400 1.00 92.06 95 LEU A O 1
ATOM 773 N N . ARG A 1 96 ? -15.661 -1.384 6.591 1.00 90.44 96 ARG A N 1
ATOM 774 C CA . ARG A 1 96 ? -15.597 -2.839 6.415 1.00 90.44 96 ARG A CA 1
ATOM 775 C C . ARG A 1 96 ? -16.845 -3.370 5.715 1.00 90.44 96 ARG A C 1
ATOM 777 O O . ARG A 1 96 ? -16.711 -4.150 4.778 1.00 90.44 96 ARG A O 1
ATOM 784 N N . ILE A 1 97 ? -18.030 -2.951 6.162 1.00 91.31 97 ILE A N 1
ATOM 785 C CA . ILE A 1 97 ? -19.309 -3.349 5.560 1.00 91.31 97 ILE A CA 1
ATOM 786 C C . ILE A 1 97 ? -19.355 -2.900 4.093 1.00 91.31 97 ILE A C 1
ATOM 788 O O . ILE A 1 97 ? -19.519 -3.734 3.213 1.00 91.31 97 ILE A O 1
ATOM 792 N N . ALA A 1 98 ? -19.089 -1.620 3.817 1.00 92.50 98 ALA A N 1
ATOM 793 C CA . ALA A 1 98 ? -19.167 -1.050 2.467 1.00 92.50 98 ALA A CA 1
ATOM 794 C C . ALA A 1 98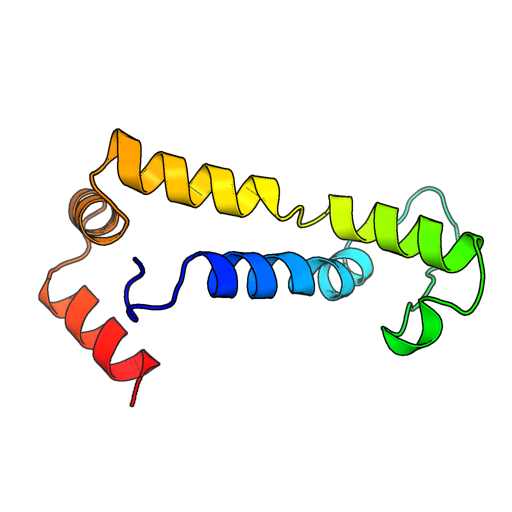 ? -18.136 -1.597 1.457 1.00 92.50 98 ALA A C 1
ATOM 796 O O . ALA A 1 98 ? -18.262 -1.343 0.263 1.00 92.50 98 ALA A O 1
ATOM 797 N N . MET A 1 99 ? -17.074 -2.266 1.918 1.00 87.31 99 MET A N 1
ATOM 798 C CA . MET A 1 99 ? -16.056 -2.871 1.049 1.00 87.31 99 MET A CA 1
ATOM 799 C C . MET A 1 99 ? -16.328 -4.342 0.719 1.00 87.31 99 MET A C 1
ATOM 801 O O . MET A 1 99 ? -15.732 -4.861 -0.224 1.00 87.31 99 MET A O 1
ATOM 805 N N . VAL A 1 100 ? -17.151 -5.024 1.518 1.00 81.31 100 VAL A N 1
ATOM 806 C CA . VAL A 1 100 ? -17.413 -6.468 1.393 1.00 81.31 100 VAL A CA 1
ATOM 807 C C . VAL A 1 100 ? -18.825 -6.747 0.8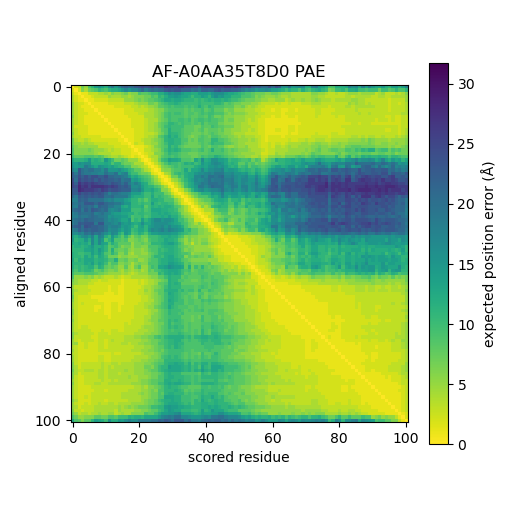65 1.00 81.31 100 VAL A C 1
ATOM 809 O O . VAL A 1 100 ? -19.017 -7.764 0.200 1.00 81.31 100 VAL A O 1
ATOM 812 N N . GLU A 1 101 ? -19.785 -5.864 1.151 1.00 60.72 101 GLU A N 1
ATOM 813 C CA . GLU A 1 101 ? -21.180 -5.908 0.677 1.00 60.72 101 GLU A CA 1
ATOM 814 C C . GLU A 1 101 ? -21.410 -4.979 -0.523 1.00 60.72 101 GLU A C 1
ATOM 816 O O . GLU A 1 101 ? -22.155 -5.396 -1.441 1.00 60.72 101 GLU A O 1
#

Organism: Geodia barretti (NCBI:txid519541)

InterPro domains:
  IPR026893 Tyrosine/serine-protein phosphatase IphP-type [PF13350] (2-100)
  IPR029021 Protein-tyrosine phosphatase-like [G3DSA:3.90.190.10] (1-100)
  IPR029021 Protein-tyrosine phosphatase-like [SSF52799] (2-96)

Radius of gyration: 17.84 Å; Cα contacts (8 Å, |Δi|>4): 76; chains: 1; bounding box: 36×25×44 Å

Mean predicted aligned error: 8.26 Å

Solvent-accessible surface area (backbone atoms only — not comparable to full-atom values): 5974 Å² total; per-residue (Å²): 103,61,79,72,64,49,57,68,66,59,53,28,52,57,49,31,61,46,13,76,66,49,55,80,71,54,82,71,88,80,66,93,62,84,81,80,80,51,87,86,44,48,83,75,40,73,68,40,40,52,52,49,57,58,32,36,66,75,27,37,49,64,59,53,48,52,52,54,52,45,33,39,70,78,45,72,21,61,67,52,43,41,43,75,72,69,49,50,72,68,56,51,50,51,51,26,48,71,74,76,110

Secondary structure (DSSP, 8-state):
--TT---HHHHHHHHHHTHHHHHTTS--SS-SS-----GGGTTS-HHHHHHHHHHHTTS-HHHHHHHHHHHHHHHSSHHHHHHHTT--HHHHHHHHHHHH-

Sequence (101 aa):
MSIANVPAETIVEDYSSSAMYLWRRIPDRAAERRLRLDPADFDASEEYRQAYETERSIAPPHAMRNSIEHLEREYGGVRPYLMGAGVTEEELERLRIAMVE

pLDDT: mean 80.84, std 15.31, range [52.19, 97.81]

Foldseek 3Di:
DDLQPDDLVVVLVVLLVCLLVVLVVDPPPDDVDDPNDDPVCCVVDPVSVVVVVVSSVVRPSVVSVVVQVCQCPVQVGDVSVVVVVPQDPVNSNVVNVVVPD